Protein AF-A0A917PQS8-F1 (afdb_monomer)

Foldseek 3Di:
DLVVVLVVLLVVLLCVLPVLPDDDPPVNLVVLLVSLLQNLLSQLLVVVHNVRSLVVSLVSLVVSLVVSVPPPPDDHDDVSSVSSSVSSSNSNVVNNVDDPDPPPPDPPPPPDDDD

Radius of gyration: 20.16 Å; Cα contacts (8 Å, |Δi|>4): 130; chains: 1; bounding box: 49×25×69 Å

Nearest PDB structures (foldseek):
  9eqg-assembly1_A  TM=4.188E-01  e=3.111E+00  Homo sapiens
  9h9e-assembly1_D  TM=4.359E-01  e=8.349E+00  Homo sapiens
  8ii8-assembly1_A  TM=3.319E-01  e=9.263E+00  Pleurotus salmoneostramineus

Structure (mmCIF, N/CA/C/O backbone):
data_AF-A0A917PQS8-F1
#
_entry.id   AF-A0A917PQS8-F1
#
loop_
_atom_site.group_PDB
_atom_site.id
_atom_site.type_symbol
_atom_site.label_atom_id
_atom_site.label_alt_id
_atom_site.label_comp_id
_atom_site.label_asym_id
_atom_site.label_entity_id
_atom_site.label_seq_id
_atom_site.pdbx_PDB_ins_code
_atom_site.Cartn_x
_atom_site.Cartn_y
_atom_site.Cartn_z
_atom_site.occupancy
_atom_site.B_iso_or_equiv
_atom_site.auth_seq_id
_atom_site.auth_comp_id
_atom_site.auth_asym_id
_atom_site.auth_atom_id
_atom_site.pdbx_PDB_model_num
ATOM 1 N N . MET A 1 1 ? 5.030 5.845 19.472 1.00 63.22 1 MET A N 1
ATOM 2 C CA . MET A 1 1 ? 5.800 4.806 18.736 1.00 63.22 1 MET A CA 1
ATOM 3 C C . MET A 1 1 ? 5.120 4.287 17.464 1.00 63.22 1 MET A C 1
ATOM 5 O O . MET A 1 1 ? 5.805 4.166 16.463 1.00 63.22 1 MET A O 1
ATOM 9 N N . ARG A 1 2 ? 3.806 3.994 17.437 1.00 67.81 2 ARG A N 1
ATOM 10 C CA . ARG A 1 2 ? 3.151 3.375 16.255 1.00 67.81 2 ARG A CA 1
ATOM 11 C C . ARG A 1 2 ? 3.184 4.226 14.973 1.00 67.81 2 ARG A C 1
ATOM 13 O O . ARG A 1 2 ? 3.409 3.674 13.906 1.00 67.81 2 ARG A O 1
ATOM 20 N N . GLY A 1 3 ? 3.023 5.548 15.086 1.00 74.25 3 GLY A N 1
ATOM 21 C CA . GLY A 1 3 ? 3.126 6.463 13.938 1.00 74.25 3 GLY A CA 1
ATOM 22 C C . GLY A 1 3 ? 4.546 6.576 13.368 1.00 74.25 3 GLY A C 1
ATOM 23 O O . GLY A 1 3 ? 4.708 6.624 12.157 1.00 74.25 3 GLY A O 1
ATOM 24 N N . LEU A 1 4 ? 5.577 6.512 14.222 1.00 82.19 4 LEU A N 1
ATOM 25 C CA . LEU A 1 4 ? 6.980 6.551 13.791 1.00 82.19 4 LEU A CA 1
ATOM 26 C C . LEU A 1 4 ? 7.311 5.387 12.848 1.00 82.19 4 LEU A C 1
ATOM 28 O O . LEU A 1 4 ? 7.951 5.598 11.831 1.00 82.19 4 LEU A O 1
ATOM 32 N N . LEU A 1 5 ? 6.827 4.176 13.140 1.00 80.81 5 LEU A N 1
ATOM 33 C CA . LEU A 1 5 ? 7.039 3.018 12.264 1.00 80.81 5 LEU A CA 1
ATOM 34 C C . LEU A 1 5 ? 6.370 3.193 10.895 1.00 80.81 5 LEU A C 1
ATOM 36 O O . LEU A 1 5 ? 6.952 2.801 9.890 1.00 80.81 5 LEU A O 1
ATOM 40 N N . ALA A 1 6 ? 5.173 3.789 10.843 1.00 75.75 6 ALA A N 1
ATOM 41 C CA . ALA A 1 6 ? 4.499 4.079 9.576 1.00 75.75 6 ALA A CA 1
ATOM 42 C C . ALA A 1 6 ? 5.291 5.101 8.747 1.00 75.75 6 ALA A C 1
ATOM 44 O O . ALA A 1 6 ? 5.470 4.909 7.549 1.00 75.75 6 ALA A O 1
ATOM 45 N N . ILE A 1 7 ? 5.813 6.141 9.404 1.00 81.62 7 ILE A N 1
ATOM 46 C CA . ILE A 1 7 ? 6.669 7.156 8.778 1.00 81.62 7 ILE A CA 1
ATOM 47 C C . ILE A 1 7 ? 7.968 6.527 8.269 1.00 81.62 7 ILE A C 1
ATOM 49 O O . ILE A 1 7 ? 8.366 6.798 7.144 1.00 81.62 7 ILE A O 1
ATOM 53 N N . LEU A 1 8 ? 8.606 5.655 9.053 1.00 84.19 8 LEU A N 1
ATOM 54 C CA . LEU A 1 8 ? 9.821 4.952 8.635 1.00 84.19 8 LEU A CA 1
ATOM 55 C C . LEU A 1 8 ? 9.563 4.004 7.458 1.00 84.19 8 LEU A C 1
ATOM 57 O O . LEU A 1 8 ? 10.388 3.934 6.555 1.00 84.19 8 LEU A O 1
ATOM 61 N N . ALA A 1 9 ? 8.419 3.315 7.428 1.00 76.75 9 ALA A N 1
ATOM 62 C CA . ALA A 1 9 ? 8.033 2.480 6.290 1.00 76.75 9 ALA A CA 1
ATOM 63 C C . ALA A 1 9 ? 7.812 3.318 5.018 1.00 76.75 9 ALA A C 1
ATOM 65 O O . ALA A 1 9 ? 8.292 2.944 3.953 1.00 76.75 9 ALA A O 1
ATOM 66 N N . LEU A 1 10 ? 7.151 4.474 5.141 1.00 78.25 10 LEU A N 1
ATOM 67 C CA . LEU A 1 10 ? 6.991 5.454 4.060 1.00 78.25 10 LEU A CA 1
ATOM 68 C C . LEU A 1 10 ? 8.336 6.001 3.567 1.00 78.25 10 LEU A C 1
ATOM 70 O O . LEU A 1 10 ? 8.585 6.029 2.367 1.00 78.25 10 LEU A O 1
ATOM 74 N N . ALA A 1 11 ? 9.216 6.400 4.486 1.00 80.88 11 ALA A N 1
ATOM 75 C CA . ALA A 1 11 ? 10.544 6.902 4.149 1.00 80.88 11 ALA A CA 1
ATOM 76 C C . ALA A 1 11 ? 11.393 5.824 3.462 1.00 80.88 11 ALA A C 1
ATOM 78 O O . ALA A 1 11 ? 12.054 6.107 2.468 1.00 80.88 11 ALA A O 1
ATOM 79 N N . GLY A 1 12 ? 11.335 4.581 3.948 1.00 77.06 12 GLY A N 1
ATOM 80 C CA . GLY A 1 12 ? 12.002 3.439 3.327 1.00 77.06 12 GLY A CA 1
ATOM 81 C C . GLY A 1 12 ? 11.492 3.154 1.915 1.00 77.06 12 GLY A C 1
ATOM 82 O O . 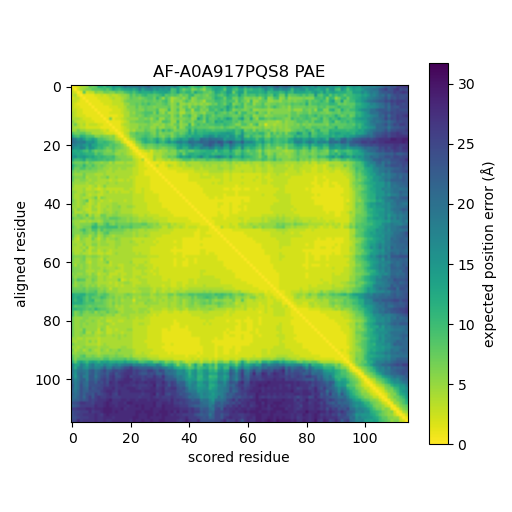GLY A 1 12 ? 12.301 2.930 1.022 1.00 77.06 12 GLY A O 1
ATOM 83 N N . ALA A 1 13 ? 10.176 3.236 1.694 1.00 74.88 13 ALA A N 1
ATOM 84 C CA . ALA A 1 13 ? 9.565 3.112 0.368 1.00 74.88 13 ALA A CA 1
ATOM 85 C C . ALA A 1 13 ? 10.109 4.159 -0.606 1.00 74.88 13 ALA A C 1
ATOM 87 O O . ALA A 1 13 ? 10.516 3.844 -1.720 1.00 74.88 13 ALA A O 1
ATOM 88 N N . TRP A 1 14 ? 10.158 5.406 -0.142 1.00 78.00 14 TRP A N 1
ATOM 89 C CA . TRP A 1 14 ? 10.615 6.539 -0.932 1.00 78.00 14 TRP A CA 1
ATOM 90 C C . TRP A 1 14 ? 12.105 6.445 -1.275 1.00 78.00 14 TRP A C 1
ATOM 92 O O . TRP A 1 14 ? 12.511 6.690 -2.410 1.00 78.00 14 TRP A O 1
ATOM 102 N N . LEU A 1 15 ? 12.930 6.055 -0.301 1.00 80.00 15 LEU A N 1
ATOM 103 C CA . LEU A 1 15 ? 14.366 5.828 -0.484 1.00 80.00 15 LEU A CA 1
ATOM 104 C C . LEU A 1 15 ? 14.639 4.669 -1.449 1.00 80.00 15 LEU A C 1
ATOM 106 O O . LEU A 1 15 ? 15.514 4.769 -2.306 1.00 80.00 15 LEU A O 1
ATOM 110 N N . TYR A 1 16 ? 13.866 3.590 -1.338 1.00 77.75 16 TYR A N 1
ATOM 111 C CA . TYR A 1 16 ? 13.936 2.461 -2.261 1.00 77.75 16 TYR A CA 1
ATOM 112 C C . TYR A 1 16 ? 13.637 2.896 -3.704 1.00 77.75 16 TYR A C 1
ATOM 114 O O . TYR A 1 16 ? 14.420 2.591 -4.599 1.00 77.75 16 TYR A O 1
ATOM 122 N N . ALA A 1 17 ? 12.581 3.688 -3.912 1.00 72.38 17 ALA A N 1
ATOM 123 C CA . ALA A 1 17 ? 12.206 4.199 -5.230 1.00 72.38 17 ALA A CA 1
ATOM 124 C C . ALA A 1 17 ? 13.211 5.214 -5.818 1.00 72.38 17 AL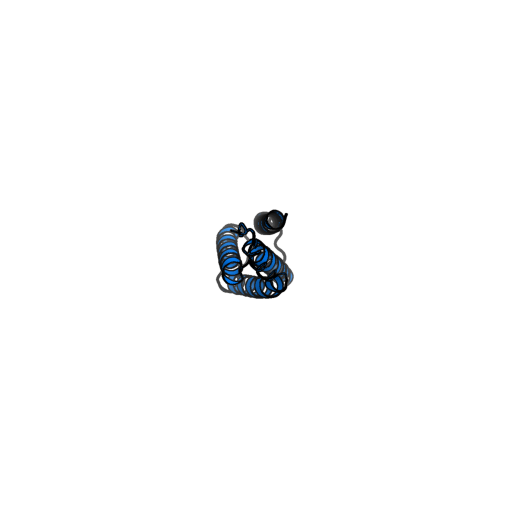A A C 1
ATOM 126 O O . ALA A 1 17 ? 13.360 5.298 -7.034 1.00 72.38 17 ALA A O 1
ATOM 127 N N . THR A 1 18 ? 13.931 5.971 -4.979 1.00 74.56 18 THR A N 1
ATOM 128 C CA . THR A 1 18 ? 14.920 6.977 -5.425 1.00 74.56 18 THR A CA 1
ATOM 129 C C . THR A 1 18 ? 16.307 6.402 -5.714 1.00 74.56 18 THR A C 1
ATOM 131 O O . THR A 1 18 ? 17.027 6.948 -6.548 1.00 74.56 18 THR A O 1
ATOM 134 N N . GLY A 1 19 ? 16.718 5.331 -5.027 1.00 66.38 19 GLY A N 1
ATOM 135 C CA . GLY A 1 19 ? 18.120 4.895 -4.956 1.00 66.38 19 GLY A CA 1
ATOM 136 C C . GLY A 1 19 ? 18.724 4.277 -6.224 1.00 66.38 19 GLY A C 1
ATOM 137 O O . GLY A 1 19 ? 19.873 3.844 -6.184 1.00 66.38 19 GLY A O 1
ATOM 138 N N . GLY A 1 20 ? 17.981 4.175 -7.331 1.00 58.72 20 GLY A N 1
ATOM 139 C CA . GLY A 1 20 ? 18.455 3.564 -8.583 1.00 58.72 20 GLY A CA 1
ATOM 140 C C . GLY A 1 20 ? 18.698 2.048 -8.509 1.00 58.72 20 GLY A C 1
ATOM 141 O O . GLY A 1 20 ? 19.094 1.436 -9.500 1.00 58.72 20 GLY A O 1
ATOM 142 N N . VAL A 1 21 ? 18.442 1.423 -7.355 1.00 64.88 21 VAL A N 1
ATOM 143 C CA . VAL A 1 21 ? 18.513 -0.028 -7.168 1.00 64.88 21 VAL A CA 1
ATOM 144 C C . VAL A 1 21 ? 17.233 -0.642 -7.729 1.00 64.88 21 VAL A C 1
ATOM 146 O O . VAL A 1 21 ? 16.243 -0.826 -7.029 1.00 64.88 21 VAL A O 1
ATOM 149 N N . ILE A 1 22 ? 17.255 -0.938 -9.025 1.00 72.69 22 ILE A N 1
ATOM 150 C CA . ILE A 1 22 ? 16.150 -1.598 -9.718 1.00 72.69 22 ILE A CA 1
ATOM 151 C C . ILE A 1 22 ? 16.284 -3.102 -9.483 1.00 72.69 22 ILE A C 1
ATOM 153 O O . ILE A 1 22 ? 17.174 -3.751 -10.038 1.00 72.69 22 ILE A O 1
ATOM 157 N N . LEU A 1 23 ? 15.407 -3.675 -8.656 1.00 77.50 23 LEU A N 1
ATOM 158 C CA . LEU A 1 23 ? 15.286 -5.130 -8.587 1.00 77.50 23 LEU A CA 1
ATOM 159 C C . LEU A 1 23 ? 14.509 -5.611 -9.818 1.00 77.50 23 LEU A C 1
ATOM 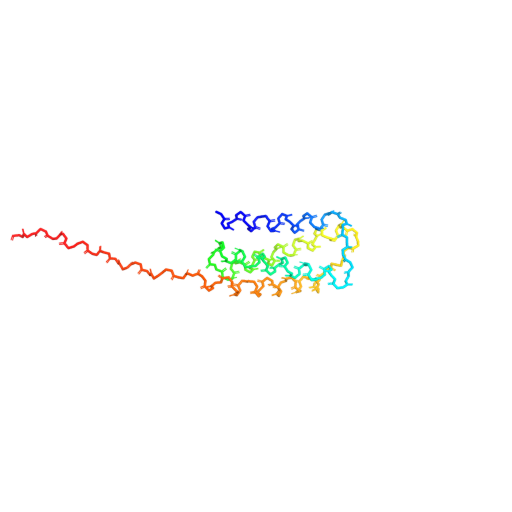161 O O . LEU A 1 23 ? 13.388 -5.148 -10.040 1.00 77.50 23 LEU A O 1
ATOM 165 N N . PRO A 1 24 ? 15.045 -6.565 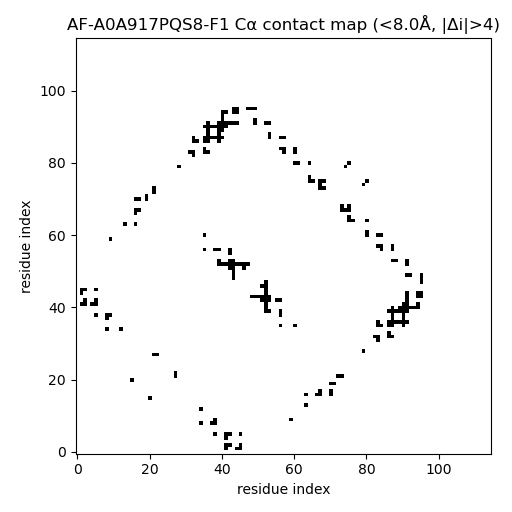-10.599 1.00 79.25 24 PRO A N 1
ATOM 166 C CA . PRO A 1 24 ? 14.298 -7.144 -11.702 1.00 79.25 24 PRO A CA 1
ATOM 167 C C . PRO A 1 24 ? 13.058 -7.882 -11.186 1.00 79.25 24 PRO A C 1
ATOM 169 O O . PRO A 1 24 ? 13.031 -8.408 -10.064 1.00 79.25 24 PRO A O 1
ATOM 172 N N . ALA A 1 25 ? 12.026 -7.959 -12.023 1.00 76.00 25 ALA A N 1
ATOM 173 C CA . ALA A 1 25 ? 10.900 -8.844 -11.766 1.00 76.00 25 ALA A CA 1
ATOM 174 C C . ALA A 1 25 ? 11.395 -10.306 -11.663 1.00 76.00 25 ALA A C 1
ATOM 176 O O . ALA A 1 25 ? 12.278 -10.706 -12.427 1.00 76.00 25 ALA A O 1
ATOM 177 N N . PRO A 1 26 ? 10.863 -11.117 -10.728 1.00 84.38 26 PRO A N 1
ATOM 178 C CA . PRO A 1 26 ? 9.720 -10.832 -9.849 1.00 84.38 26 PRO A CA 1
ATOM 179 C C . PRO A 1 26 ? 10.082 -10.169 -8.504 1.00 84.38 26 PRO A C 1
ATOM 181 O O . PRO A 1 26 ? 9.191 -9.854 -7.715 1.00 84.38 26 PRO A O 1
ATOM 184 N N . LEU A 1 27 ? 11.370 -9.975 -8.201 1.00 85.88 27 LEU A N 1
ATOM 185 C CA . LEU A 1 27 ? 11.823 -9.547 -6.873 1.00 85.88 27 LEU A CA 1
ATOM 186 C C . LEU A 1 27 ? 11.411 -8.107 -6.538 1.00 85.88 27 LEU A C 1
ATOM 188 O O . LEU A 1 27 ? 11.013 -7.850 -5.403 1.00 85.88 27 LEU A O 1
ATOM 192 N N . GLY A 1 28 ? 11.443 -7.193 -7.514 1.00 83.38 28 GLY A N 1
ATOM 193 C CA . GLY A 1 28 ? 10.984 -5.812 -7.318 1.00 83.38 28 GLY A CA 1
ATOM 194 C C . GLY A 1 28 ? 9.505 -5.742 -6.928 1.00 83.38 28 GLY A C 1
ATOM 195 O O . GLY A 1 28 ? 9.143 -5.089 -5.951 1.00 83.38 28 GLY A O 1
ATOM 196 N N . THR A 1 29 ? 8.664 -6.524 -7.607 1.00 85.12 29 THR A N 1
ATOM 197 C CA . THR A 1 29 ? 7.230 -6.629 -7.308 1.00 85.12 29 THR A CA 1
ATOM 198 C C . THR A 1 29 ? 6.976 -7.196 -5.911 1.00 85.12 29 THR A C 1
ATOM 200 O O . THR A 1 29 ? 6.105 -6.712 -5.192 1.00 85.12 29 THR A O 1
ATOM 203 N N . LEU A 1 30 ? 7.738 -8.214 -5.495 1.00 88.81 30 LEU A N 1
ATOM 204 C CA . LEU A 1 30 ? 7.619 -8.783 -4.149 1.00 88.81 30 LEU A CA 1
ATOM 205 C C . LEU A 1 30 ? 8.030 -7.785 -3.062 1.00 88.81 30 LEU A C 1
ATOM 207 O O . LEU A 1 30 ? 7.370 -7.725 -2.022 1.00 88.81 30 LEU A O 1
ATOM 211 N N . ALA A 1 31 ? 9.080 -6.995 -3.302 1.00 88.19 31 ALA A N 1
ATOM 212 C CA . ALA A 1 31 ? 9.503 -5.939 -2.388 1.00 88.19 31 ALA A CA 1
ATOM 213 C C . ALA A 1 31 ? 8.398 -4.885 -2.215 1.00 88.19 31 ALA A C 1
ATOM 215 O O . ALA A 1 31 ? 8.037 -4.554 -1.084 1.00 88.19 31 ALA A O 1
ATOM 216 N N . ASP A 1 32 ? 7.791 -4.445 -3.319 1.00 89.44 32 ASP A N 1
ATOM 217 C CA . ASP A 1 32 ? 6.676 -3.498 -3.304 1.00 89.44 32 ASP A CA 1
ATOM 218 C C . ASP A 1 32 ? 5.461 -4.053 -2.552 1.00 89.44 32 ASP A C 1
ATOM 220 O O . ASP A 1 32 ? 4.905 -3.396 -1.670 1.00 89.44 32 ASP A O 1
ATOM 224 N N . VAL A 1 33 ? 5.068 -5.295 -2.839 1.00 91.88 33 VAL A N 1
ATOM 225 C CA . VAL A 1 33 ? 3.958 -5.962 -2.146 1.00 91.88 33 VAL A CA 1
ATOM 226 C C . VAL A 1 33 ? 4.227 -6.053 -0.643 1.00 91.88 33 VAL A C 1
ATOM 228 O O . VAL A 1 33 ? 3.362 -5.694 0.156 1.00 91.88 33 VAL A O 1
ATOM 231 N N . ALA A 1 34 ? 5.417 -6.494 -0.231 1.00 92.06 34 ALA A N 1
ATOM 232 C CA . ALA A 1 34 ? 5.765 -6.608 1.183 1.00 92.06 34 ALA A CA 1
ATOM 233 C C . ALA A 1 34 ? 5.723 -5.245 1.890 1.00 92.06 34 ALA A C 1
ATOM 235 O O . ALA A 1 34 ? 5.184 -5.121 2.996 1.00 92.06 34 ALA A O 1
ATOM 236 N N . LEU A 1 35 ? 6.243 -4.213 1.227 1.00 91.81 35 LEU A N 1
ATOM 237 C CA . LEU A 1 35 ? 6.304 -2.865 1.760 1.00 91.81 35 LEU A CA 1
ATOM 238 C C . LEU A 1 35 ? 4.908 -2.246 1.919 1.00 91.81 35 LEU A C 1
ATOM 240 O O . LEU A 1 35 ? 4.588 -1.728 2.992 1.00 91.81 35 LEU A O 1
ATOM 244 N N . TYR A 1 36 ? 4.034 -2.364 0.917 1.00 94.38 36 TYR A N 1
ATOM 245 C CA . TYR A 1 36 ? 2.672 -1.832 1.011 1.00 94.38 36 TYR A CA 1
ATOM 246 C C . TYR A 1 36 ? 1.762 -2.655 1.925 1.00 94.38 36 TYR A C 1
ATOM 248 O O . TYR A 1 36 ? 0.892 -2.085 2.588 1.00 94.38 36 TYR A O 1
ATOM 256 N N . LEU A 1 37 ? 1.999 -3.963 2.059 1.00 95.19 37 LEU A N 1
ATOM 257 C CA . LEU A 1 37 ? 1.354 -4.788 3.082 1.00 95.19 37 LEU A CA 1
ATOM 258 C C . LEU A 1 37 ? 1.700 -4.287 4.487 1.00 95.19 37 LEU A C 1
ATOM 260 O O . LEU A 1 37 ? 0.803 -4.072 5.311 1.00 95.19 37 LEU A O 1
ATOM 264 N N . LEU A 1 38 ? 2.987 -4.053 4.760 1.00 93.75 38 LEU A N 1
ATOM 265 C CA . LEU A 1 38 ? 3.439 -3.510 6.038 1.00 93.75 38 LEU A CA 1
ATOM 266 C C . LEU A 1 38 ? 2.863 -2.108 6.281 1.00 93.75 38 LEU A C 1
ATOM 268 O O . LEU A 1 38 ? 2.337 -1.837 7.363 1.00 93.75 38 LEU A O 1
ATOM 272 N N . LEU A 1 39 ? 2.907 -1.236 5.272 1.00 93.94 39 LEU A N 1
ATOM 273 C CA . LEU A 1 39 ? 2.400 0.130 5.362 1.00 93.94 39 LEU A CA 1
ATOM 274 C C . LEU A 1 39 ? 0.897 0.159 5.670 1.00 93.94 39 LEU A C 1
ATOM 276 O O . LEU A 1 39 ? 0.474 0.849 6.598 1.00 93.94 39 LEU A O 1
ATOM 280 N N . GLY A 1 40 ? 0.094 -0.642 4.963 1.00 94.31 40 GLY A N 1
ATOM 281 C CA . GLY A 1 40 ? -1.342 -0.763 5.215 1.00 94.31 40 GLY A CA 1
ATOM 282 C C . GLY A 1 40 ? -1.648 -1.239 6.639 1.00 94.31 40 GLY A C 1
ATOM 283 O O . GLY A 1 40 ? -2.540 -0.702 7.303 1.00 94.31 40 GLY A O 1
ATOM 284 N N . ALA A 1 41 ? -0.871 -2.197 7.156 1.00 92.69 41 ALA A N 1
ATOM 285 C CA . ALA A 1 41 ? -1.010 -2.650 8.536 1.00 92.69 41 ALA A CA 1
ATOM 286 C C . ALA A 1 41 ? -0.662 -1.541 9.546 1.00 92.69 41 ALA A C 1
ATOM 288 O O . ALA A 1 41 ? -1.397 -1.313 10.510 1.00 92.69 41 ALA A O 1
ATOM 289 N N . LEU A 1 42 ? 0.437 -0.820 9.331 1.00 92.88 42 LEU A N 1
ATOM 290 C CA . LEU A 1 42 ? 0.872 0.256 10.220 1.00 92.88 42 LEU A CA 1
ATOM 291 C C . LEU A 1 42 ? -0.112 1.433 10.224 1.00 92.88 42 LEU A C 1
ATOM 293 O O . LEU A 1 42 ? -0.477 1.909 11.300 1.00 92.88 42 LEU A O 1
ATOM 297 N N . LEU A 1 43 ? -0.610 1.848 9.057 1.00 92.25 43 LEU A N 1
ATOM 298 C CA . LEU A 1 43 ? -1.568 2.949 8.927 1.00 92.25 43 LEU A CA 1
ATOM 299 C C . LEU A 1 43 ? -2.939 2.608 9.516 1.00 92.25 43 LEU A C 1
ATOM 301 O O . LEU A 1 43 ? -3.537 3.440 10.198 1.00 92.25 43 LEU A O 1
ATOM 305 N N . ALA A 1 44 ? -3.429 1.380 9.333 1.00 91.75 44 ALA A N 1
ATOM 306 C CA . ALA A 1 44 ? -4.671 0.946 9.974 1.00 91.75 44 ALA A CA 1
ATOM 307 C C . ALA A 1 44 ? -4.546 0.911 11.507 1.00 91.75 44 ALA A C 1
ATOM 309 O O . ALA A 1 44 ? -5.475 1.302 12.212 1.00 91.75 44 ALA A O 1
ATOM 310 N N . ARG A 1 45 ? -3.387 0.495 12.041 1.00 88.31 45 ARG A N 1
ATOM 311 C CA . ARG A 1 45 ? -3.115 0.543 13.490 1.00 88.31 45 ARG A CA 1
ATOM 312 C C . ARG A 1 45 ? -2.964 1.964 14.013 1.00 88.31 45 ARG A C 1
ATOM 314 O O . ARG A 1 45 ? -3.337 2.220 15.153 1.00 88.31 45 ARG A O 1
ATOM 321 N N . TRP A 1 46 ? -2.365 2.854 13.226 1.00 88.00 46 TRP A N 1
ATOM 322 C CA . TRP A 1 46 ? -2.138 4.241 13.618 1.00 88.00 46 TRP A CA 1
ATOM 323 C C . TRP A 1 46 ? -3.436 5.049 13.621 1.00 88.00 46 TRP A C 1
ATOM 325 O O . TRP A 1 46 ? -3.701 5.759 14.583 1.00 88.00 46 TRP A O 1
ATOM 335 N N . THR A 1 47 ? -4.268 4.883 12.592 1.00 88.62 47 THR A N 1
ATOM 336 C CA . THR A 1 47 ? -5.551 5.594 12.467 1.00 88.62 47 THR A CA 1
ATOM 337 C C . THR A 1 47 ? -6.697 4.938 13.239 1.00 88.62 47 THR A C 1
ATOM 339 O O . THR A 1 47 ? -7.766 5.524 13.355 1.00 88.62 47 THR A O 1
ATOM 342 N N . GLY A 1 48 ? -6.518 3.709 13.734 1.00 86.88 48 GLY A N 1
ATOM 343 C CA . GLY A 1 48 ? -7.580 2.943 14.395 1.00 86.88 48 GLY A CA 1
ATOM 344 C C . GLY A 1 48 ? -8.682 2.442 13.450 1.00 86.88 48 GLY A C 1
ATOM 345 O O . GLY A 1 48 ? -9.661 1.857 13.911 1.00 86.88 48 GLY A O 1
ATOM 346 N N . GLY A 1 49 ? -8.536 2.634 12.134 1.00 88.62 49 GLY A N 1
ATOM 347 C CA . GLY A 1 49 ? -9.558 2.327 11.137 1.00 88.62 49 GLY A CA 1
ATOM 348 C C . GLY A 1 49 ? -8.990 1.644 9.895 1.00 88.62 49 GLY A C 1
ATOM 349 O O . GLY A 1 49 ? -7.964 2.044 9.349 1.00 88.62 49 GLY A O 1
ATOM 350 N N . ARG A 1 50 ? -9.691 0.611 9.404 1.00 93.94 50 ARG A N 1
ATOM 351 C CA . ARG A 1 50 ? -9.315 -0.079 8.153 1.00 93.94 50 ARG A CA 1
ATOM 352 C C . ARG A 1 50 ? -9.456 0.837 6.940 1.00 93.94 50 ARG A C 1
ATOM 354 O O . ARG A 1 50 ? -8.567 0.864 6.101 1.00 93.94 50 ARG A O 1
ATOM 361 N N . ALA A 1 51 ? -10.567 1.572 6.864 1.00 94.06 51 ALA A N 1
ATOM 362 C CA . ALA A 1 51 ? -10.879 2.435 5.727 1.00 94.06 51 ALA A CA 1
ATOM 363 C C . ALA A 1 51 ? -9.906 3.618 5.626 1.00 94.06 51 ALA A C 1
ATOM 365 O O . ALA A 1 51 ? -9.332 3.841 4.567 1.00 94.06 51 ALA A O 1
ATOM 366 N N . SER A 1 52 ? -9.653 4.314 6.739 1.00 93.56 52 SER A N 1
ATOM 367 C CA . SER A 1 52 ? -8.665 5.398 6.814 1.00 93.56 52 SER A CA 1
ATOM 368 C C . SER A 1 52 ? -7.252 4.905 6.508 1.00 93.56 52 SER A C 1
ATOM 370 O O . SER A 1 52 ? -6.552 5.514 5.704 1.00 93.56 52 SER A O 1
ATOM 372 N N . GLY A 1 53 ? -6.845 3.770 7.089 1.00 93.56 53 GLY A N 1
ATOM 373 C CA . GLY A 1 53 ? -5.541 3.170 6.813 1.00 93.56 53 GLY A CA 1
ATOM 374 C C . GLY A 1 53 ? -5.357 2.797 5.340 1.00 93.56 53 GLY A C 1
ATOM 375 O O . GLY A 1 53 ? -4.306 3.073 4.768 1.00 93.56 53 GLY A O 1
ATOM 376 N N . LEU A 1 54 ? -6.391 2.226 4.713 1.00 96.44 54 LEU A N 1
ATOM 377 C CA . LEU A 1 54 ? -6.369 1.877 3.295 1.00 96.44 54 LEU A CA 1
ATOM 378 C C . LEU A 1 54 ? -6.332 3.112 2.397 1.00 96.44 54 LEU A C 1
ATOM 380 O O . LEU A 1 54 ? -5.545 3.139 1.461 1.00 96.44 54 LEU A O 1
ATOM 384 N N . ALA A 1 55 ? -7.150 4.128 2.681 1.00 97.38 55 ALA A N 1
ATOM 385 C CA . ALA A 1 55 ? -7.183 5.357 1.893 1.00 97.38 55 ALA A CA 1
ATOM 386 C C . ALA A 1 55 ? -5.809 6.044 1.873 1.00 97.38 55 ALA A C 1
ATOM 388 O O . ALA A 1 55 ? -5.327 6.432 0.812 1.00 97.38 55 ALA A O 1
ATOM 389 N N . LEU A 1 56 ? -5.145 6.123 3.030 1.00 95.31 56 LEU A N 1
ATOM 390 C CA . LEU A 1 56 ? -3.795 6.676 3.134 1.00 95.31 56 LEU A CA 1
ATOM 391 C C . LEU A 1 56 ? -2.761 5.827 2.384 1.00 95.31 56 LEU A C 1
ATOM 393 O O . LEU A 1 56 ? -1.924 6.377 1.675 1.00 95.31 56 LEU A O 1
ATOM 397 N N . ALA A 1 57 ? -2.825 4.497 2.502 1.00 95.56 57 ALA A N 1
ATOM 398 C CA . ALA A 1 57 ? -1.908 3.606 1.792 1.00 95.56 57 ALA A CA 1
ATOM 399 C C . ALA A 1 57 ? -2.107 3.658 0.265 1.00 95.56 57 ALA A C 1
ATOM 401 O O . ALA A 1 57 ? -1.132 3.640 -0.482 1.00 95.56 57 ALA A O 1
ATOM 402 N N . ALA A 1 58 ? -3.356 3.765 -0.195 1.00 96.75 58 ALA A N 1
ATOM 403 C CA . ALA A 1 58 ? -3.705 3.904 -1.605 1.00 96.75 58 ALA A CA 1
ATOM 404 C C . ALA A 1 58 ? -3.149 5.206 -2.197 1.00 96.75 58 ALA A C 1
ATOM 406 O O . ALA A 1 58 ? -2.558 5.183 -3.277 1.00 96.75 58 ALA A O 1
ATOM 407 N N . TRP A 1 59 ? -3.290 6.319 -1.465 1.00 96.62 59 TRP A N 1
ATOM 408 C CA . TRP A 1 59 ? -2.708 7.610 -1.836 1.00 96.62 59 TRP A CA 1
ATOM 409 C C . TRP A 1 59 ? -1.184 7.573 -1.850 1.00 96.62 59 TRP A C 1
ATOM 411 O O . TRP A 1 59 ? -0.587 7.986 -2.839 1.00 96.62 59 TRP A O 1
ATOM 421 N N . ALA A 1 60 ? -0.554 7.030 -0.804 1.00 93.19 60 ALA A N 1
ATOM 422 C CA . ALA A 1 60 ? 0.898 6.862 -0.760 1.00 93.19 60 ALA A CA 1
ATOM 423 C C . ALA A 1 60 ? 1.398 6.062 -1.972 1.00 93.19 60 ALA A C 1
ATOM 425 O O . ALA A 1 60 ? 2.349 6.472 -2.630 1.00 93.19 60 ALA A O 1
ATOM 426 N N . SER A 1 61 ? 0.694 4.980 -2.320 1.00 94.69 61 SER A N 1
ATOM 427 C CA . SER A 1 61 ? 1.038 4.164 -3.479 1.00 94.69 61 SER A CA 1
ATOM 428 C C . SER A 1 61 ? 0.867 4.880 -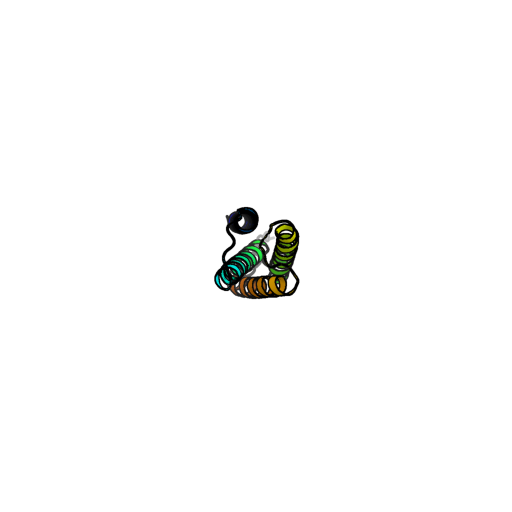4.809 1.00 94.69 61 SER A C 1
ATOM 430 O O . SER A 1 61 ? 1.710 4.736 -5.688 1.00 94.69 61 SER A O 1
ATOM 432 N N . ALA A 1 62 ? -0.197 5.665 -4.970 1.00 95.44 62 ALA A N 1
ATOM 433 C CA . ALA A 1 62 ? -0.392 6.451 -6.180 1.00 95.44 62 ALA A CA 1
ATOM 434 C C . ALA A 1 62 ? 0.725 7.495 -6.352 1.00 95.44 62 ALA A C 1
ATOM 436 O O . ALA A 1 62 ? 1.264 7.647 -7.447 1.00 95.44 62 ALA A O 1
ATOM 437 N N . VAL A 1 63 ? 1.113 8.177 -5.269 1.00 94.44 63 VAL A N 1
ATOM 438 C CA . VAL A 1 63 ? 2.202 9.168 -5.293 1.00 94.44 63 VAL A CA 1
ATOM 439 C C . VAL A 1 63 ? 3.547 8.509 -5.611 1.00 94.44 63 VAL A C 1
ATOM 441 O O . VAL A 1 63 ? 4.316 9.064 -6.388 1.00 94.44 63 VAL A O 1
ATOM 444 N N . ASP A 1 64 ? 3.817 7.320 -5.077 1.00 91.06 64 ASP A N 1
ATOM 445 C CA . ASP A 1 64 ? 5.027 6.546 -5.383 1.00 91.06 64 ASP A CA 1
ATOM 446 C C . ASP A 1 64 ? 5.106 6.170 -6.874 1.00 91.06 64 ASP A C 1
ATOM 448 O O . ASP A 1 64 ? 6.152 6.314 -7.495 1.00 91.06 64 ASP A O 1
ATOM 452 N N . GLN A 1 65 ? 3.984 5.809 -7.505 1.00 92.38 65 GLN A N 1
ATOM 453 C CA . GLN A 1 65 ? 3.941 5.565 -8.955 1.00 92.38 65 GLN A CA 1
ATOM 454 C C . GLN A 1 65 ? 4.227 6.830 -9.773 1.00 92.38 65 GLN A C 1
ATOM 456 O O . GLN A 1 65 ? 4.966 6.778 -10.755 1.00 92.38 65 GLN A O 1
ATOM 461 N N . VAL A 1 66 ? 3.688 7.979 -9.350 1.00 93.12 66 VAL A N 1
ATOM 462 C CA . VAL A 1 66 ? 4.008 9.276 -9.967 1.00 93.12 66 VAL A CA 1
ATOM 463 C C . VAL A 1 66 ? 5.491 9.595 -9.796 1.00 93.12 66 VAL A C 1
ATOM 465 O O . VAL A 1 66 ? 6.130 10.013 -10.752 1.00 93.12 66 VAL A O 1
ATOM 468 N N . HIS A 1 67 ? 6.056 9.367 -8.611 1.00 89.75 67 HIS A N 1
ATOM 469 C CA . HIS A 1 67 ? 7.473 9.586 -8.346 1.00 89.75 67 HIS A CA 1
ATOM 470 C C . HIS A 1 67 ? 8.362 8.698 -9.228 1.00 89.75 67 HIS A C 1
ATOM 472 O O . HIS A 1 67 ? 9.250 9.204 -9.915 1.00 89.75 67 HIS A O 1
ATOM 478 N N . ARG A 1 68 ? 8.077 7.393 -9.279 1.00 88.12 68 ARG A N 1
ATOM 479 C CA . ARG A 1 68 ? 8.801 6.421 -10.109 1.00 88.12 68 ARG A CA 1
ATOM 480 C C . ARG A 1 68 ? 8.676 6.697 -11.603 1.00 88.12 68 ARG A C 1
ATOM 482 O O . ARG A 1 68 ? 9.580 6.332 -12.341 1.00 88.12 68 ARG A O 1
ATOM 489 N N . ALA A 1 69 ? 7.626 7.381 -12.062 1.00 90.56 69 ALA A N 1
ATOM 490 C CA . ALA A 1 69 ? 7.525 7.795 -13.463 1.00 90.56 69 ALA A CA 1
ATOM 491 C C . ALA A 1 69 ? 8.656 8.759 -13.876 1.00 90.56 69 ALA A C 1
ATOM 493 O O . ALA A 1 69 ? 8.958 8.878 -15.062 1.00 90.56 69 ALA A O 1
ATOM 494 N N . PHE A 1 70 ? 9.310 9.409 -12.905 1.00 89.50 70 PHE A N 1
ATOM 495 C CA . PHE A 1 70 ? 10.501 10.235 -13.111 1.00 89.50 70 PHE A CA 1
ATOM 496 C C . PHE A 1 70 ? 11.820 9.492 -12.838 1.00 89.50 70 PHE A C 1
ATOM 498 O O . PHE A 1 70 ? 12.888 10.072 -13.035 1.00 89.50 70 PHE A O 1
ATOM 505 N N . VAL A 1 71 ? 11.776 8.228 -12.400 1.00 84.62 71 VAL A N 1
ATOM 506 C CA . VAL A 1 71 ? 12.960 7.406 -12.112 1.00 84.62 71 VAL A CA 1
ATOM 507 C C . VAL A 1 71 ? 13.102 6.321 -13.188 1.00 84.62 71 VAL A C 1
ATOM 509 O O . VAL A 1 71 ? 12.284 5.400 -13.244 1.00 84.62 71 VAL A O 1
ATOM 512 N N . PRO A 1 72 ? 14.143 6.376 -14.041 1.00 83.12 72 PRO A N 1
ATOM 513 C CA . PRO A 1 72 ? 14.335 5.401 -15.110 1.00 83.12 72 PRO A CA 1
ATOM 514 C C . PRO A 1 72 ? 14.357 3.953 -14.606 1.00 83.12 72 PRO A C 1
ATOM 516 O O . PRO A 1 72 ? 14.885 3.666 -13.534 1.00 83.12 72 PRO A O 1
ATOM 519 N N . GLY A 1 73 ? 13.813 3.037 -15.410 1.00 81.62 73 GLY A N 1
ATOM 520 C CA . GLY A 1 73 ? 13.877 1.593 -15.163 1.00 81.62 73 GLY A CA 1
ATOM 521 C C . GLY A 1 73 ? 12.841 1.033 -14.184 1.00 81.62 73 GLY A C 1
ATOM 522 O O . GLY A 1 73 ? 12.861 -0.167 -13.926 1.00 81.62 73 GLY A O 1
ATOM 523 N N . HIS A 1 74 ? 11.916 1.857 -13.683 1.00 82.62 74 HIS A N 1
ATOM 524 C CA . HIS A 1 74 ? 10.772 1.378 -12.910 1.00 82.62 74 HIS A CA 1
ATOM 525 C C . HIS A 1 74 ? 9.576 1.053 -13.804 1.00 82.62 74 HIS A C 1
ATOM 527 O O . HIS A 1 74 ? 9.209 1.821 -14.694 1.00 82.62 74 HIS A O 1
ATOM 533 N N . GLU A 1 75 ? 8.928 -0.074 -13.520 1.00 84.94 75 GLU A N 1
ATOM 534 C CA . GLU A 1 75 ? 7.611 -0.374 -14.068 1.00 84.94 75 GLU A CA 1
ATOM 535 C C . GLU A 1 75 ? 6.564 0.463 -13.325 1.00 84.94 75 GLU A C 1
ATOM 537 O O . GLU A 1 75 ? 6.412 0.347 -12.105 1.00 84.94 75 GLU A O 1
ATOM 542 N N . VAL A 1 76 ? 5.859 1.327 -14.058 1.00 89.88 76 VAL A N 1
ATOM 543 C CA . VAL A 1 76 ? 4.867 2.246 -13.494 1.00 89.88 76 VAL A CA 1
ATOM 544 C C . VAL A 1 76 ? 3.540 2.166 -14.221 1.00 89.88 76 VAL A C 1
ATOM 546 O O . VAL A 1 76 ? 3.472 1.913 -15.422 1.00 89.88 76 VAL A O 1
ATOM 549 N N . GLY A 1 77 ? 2.465 2.416 -13.482 1.00 91.69 77 GLY A N 1
ATOM 550 C CA . GLY A 1 77 ? 1.123 2.495 -14.041 1.00 91.69 77 GLY A CA 1
ATOM 551 C C . GLY A 1 77 ? 0.076 1.838 -13.158 1.00 91.69 77 GLY A C 1
ATOM 552 O O . GLY A 1 77 ? 0.295 1.552 -11.980 1.00 91.69 77 GLY A O 1
ATOM 553 N N . ILE A 1 78 ? -1.094 1.594 -13.749 1.00 94.62 78 ILE A N 1
ATOM 554 C CA . ILE A 1 78 ? -2.258 1.124 -12.998 1.00 94.62 78 ILE A CA 1
ATOM 555 C C . ILE A 1 78 ? -2.095 -0.308 -12.487 1.00 94.62 78 ILE A C 1
ATOM 557 O O . ILE A 1 78 ? -2.546 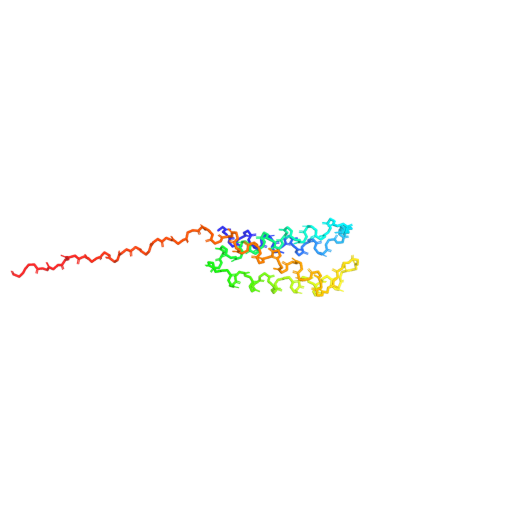-0.615 -11.391 1.00 94.62 78 ILE A O 1
ATOM 561 N N . VAL A 1 79 ? -1.420 -1.179 -13.242 1.00 93.50 79 VAL A N 1
ATOM 562 C CA . VAL A 1 79 ? -1.230 -2.581 -12.848 1.00 93.50 79 VAL A CA 1
ATOM 563 C C . VAL A 1 79 ? -0.304 -2.691 -11.627 1.00 93.50 79 VAL A C 1
ATOM 565 O O . VAL A 1 79 ? -0.755 -3.248 -10.624 1.00 93.50 79 VAL A O 1
ATOM 568 N N . PRO A 1 80 ? 0.911 -2.100 -11.622 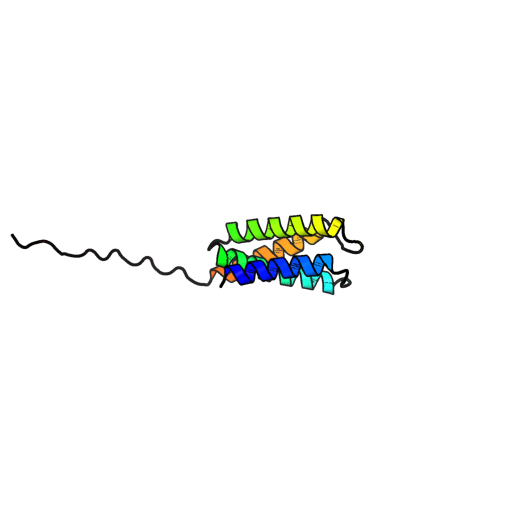1.00 91.62 80 PRO A N 1
ATOM 569 C CA . PRO A 1 80 ? 1.741 -2.031 -10.417 1.00 91.62 80 PRO A CA 1
ATOM 570 C C . PRO A 1 80 ? 1.015 -1.421 -9.209 1.00 91.62 80 PRO A C 1
ATOM 572 O O . PRO A 1 80 ? 1.101 -1.952 -8.103 1.00 91.62 80 PRO A O 1
ATOM 575 N N . TRP A 1 81 ? 0.231 -0.358 -9.426 1.00 95.19 81 TRP A N 1
ATOM 576 C CA . TRP A 1 81 ? -0.567 0.277 -8.374 1.00 95.19 81 TRP A CA 1
ATOM 577 C C . TRP A 1 81 ? -1.655 -0.637 -7.788 1.00 95.19 81 TRP A C 1
ATOM 579 O O . TRP A 1 81 ? -1.909 -0.620 -6.584 1.00 95.19 81 TRP A O 1
ATOM 589 N N . LEU A 1 8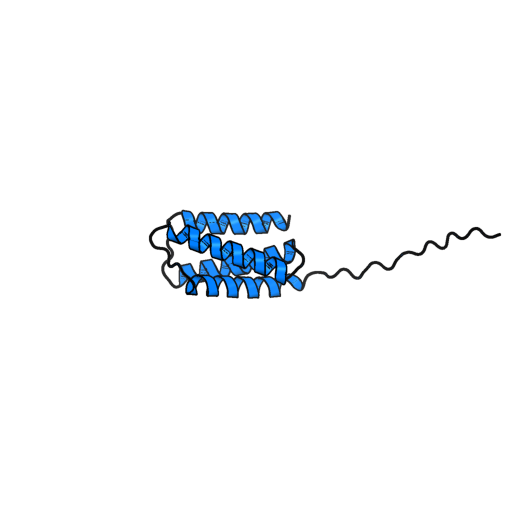2 ? -2.311 -1.462 -8.608 1.00 96.44 82 LEU A N 1
ATOM 590 C CA . LEU A 1 82 ? -3.318 -2.407 -8.121 1.00 96.44 82 LEU A CA 1
ATOM 591 C C . LEU A 1 82 ? -2.696 -3.480 -7.217 1.00 96.44 82 LEU A C 1
ATOM 593 O O . LEU A 1 82 ? -3.314 -3.864 -6.222 1.00 96.44 82 LEU A O 1
ATOM 597 N N . PHE A 1 83 ? -1.474 -3.935 -7.513 1.00 94.75 83 PHE A N 1
ATOM 598 C CA . PHE A 1 83 ? -0.766 -4.903 -6.670 1.00 94.75 83 PHE A CA 1
ATOM 599 C C . PHE A 1 83 ? -0.426 -4.330 -5.294 1.00 94.75 83 PHE A C 1
ATOM 601 O O . PHE A 1 83 ? -0.689 -4.969 -4.272 1.00 94.75 83 PHE A O 1
ATOM 608 N N . THR A 1 84 ? 0.105 -3.112 -5.246 1.00 95.38 84 THR A N 1
ATOM 609 C CA . THR A 1 84 ? 0.413 -2.425 -3.987 1.00 95.38 84 THR A CA 1
ATOM 610 C C . THR A 1 84 ? -0.856 -2.057 -3.214 1.00 95.38 84 THR A C 1
ATOM 612 O O . THR A 1 84 ? -0.895 -2.206 -1.991 1.00 95.38 84 THR A O 1
ATOM 615 N N . LEU A 1 85 ? -1.936 -1.671 -3.900 1.00 97.19 85 LEU A N 1
ATOM 616 C CA . LEU A 1 85 ? -3.244 -1.432 -3.286 1.00 97.19 85 LEU A CA 1
ATOM 617 C C . LEU A 1 85 ? -3.825 -2.706 -2.659 1.00 97.19 85 LEU A C 1
ATOM 619 O O . LEU A 1 85 ? -4.300 -2.674 -1.520 1.00 97.19 85 LEU A O 1
ATOM 623 N N . LEU A 1 86 ? -3.768 -3.833 -3.374 1.00 97.56 86 LEU A N 1
ATOM 624 C CA . LEU A 1 86 ? -4.216 -5.128 -2.863 1.00 97.56 86 LEU A CA 1
ATOM 625 C C . LEU A 1 86 ? -3.394 -5.543 -1.638 1.00 97.56 86 LEU A C 1
ATOM 627 O O . LEU A 1 86 ? -3.960 -5.954 -0.623 1.00 97.56 86 LEU A O 1
ATOM 631 N N . ALA A 1 87 ? -2.072 -5.374 -1.696 1.00 96.69 87 ALA A N 1
ATOM 632 C CA . ALA A 1 87 ? -1.180 -5.647 -0.578 1.00 96.69 87 ALA A CA 1
ATOM 633 C C . ALA A 1 87 ? -1.531 -4.796 0.655 1.00 96.69 87 ALA A C 1
ATOM 635 O O . ALA A 1 87 ? -1.701 -5.329 1.756 1.00 96.69 87 ALA A O 1
ATOM 636 N N . ALA A 1 88 ? -1.739 -3.490 0.469 1.00 96.62 88 ALA A N 1
ATOM 637 C CA . ALA A 1 88 ? -2.162 -2.581 1.530 1.00 96.62 88 ALA A CA 1
ATOM 638 C C . ALA A 1 88 ? -3.528 -2.958 2.115 1.00 96.62 88 ALA A C 1
ATOM 640 O O . ALA A 1 88 ? -3.708 -2.945 3.337 1.00 96.62 88 ALA A O 1
ATOM 641 N N . TRP A 1 89 ? -4.484 -3.354 1.273 1.00 97.25 89 TRP A N 1
ATOM 642 C CA . TRP A 1 89 ? -5.780 -3.857 1.721 1.00 97.25 89 TRP A CA 1
ATOM 643 C C . TRP A 1 89 ? -5.623 -5.081 2.626 1.00 97.25 89 TRP A C 1
ATOM 645 O O . TRP A 1 89 ? -6.175 -5.086 3.732 1.00 97.25 89 TRP A O 1
ATOM 655 N N . VAL A 1 90 ? -4.807 -6.065 2.232 1.00 96.94 90 VAL A N 1
ATOM 656 C CA . VAL A 1 90 ? -4.484 -7.225 3.079 1.00 96.94 90 VAL A CA 1
ATOM 657 C C . VAL A 1 90 ? -3.857 -6.768 4.402 1.00 96.94 90 VAL A C 1
ATOM 659 O O . VAL A 1 90 ? -4.324 -7.163 5.474 1.00 96.94 90 VAL A O 1
ATOM 662 N N . GLY A 1 91 ? -2.878 -5.863 4.356 1.00 95.12 91 GLY A N 1
ATOM 663 C CA . GLY A 1 91 ? -2.232 -5.292 5.541 1.00 95.12 91 GLY A CA 1
ATOM 664 C C . GLY A 1 91 ? -3.221 -4.681 6.540 1.00 95.12 91 GLY A C 1
ATOM 665 O O . GLY A 1 91 ? -3.199 -4.994 7.735 1.00 95.12 91 GLY A O 1
ATOM 666 N N . THR A 1 92 ? -4.166 -3.867 6.059 1.00 94.81 92 THR A N 1
ATOM 667 C CA . THR A 1 92 ? -5.175 -3.213 6.916 1.00 94.81 92 THR A CA 1
ATOM 668 C C . THR A 1 92 ? -6.103 -4.220 7.611 1.00 94.81 92 THR A C 1
ATOM 670 O O . THR A 1 92 ? -6.570 -3.987 8.732 1.00 94.81 92 THR A O 1
ATOM 673 N N . ARG A 1 93 ? -6.364 -5.374 6.981 1.00 93.00 93 ARG A N 1
ATOM 674 C CA . ARG A 1 93 ? -7.194 -6.448 7.547 1.00 93.00 93 ARG A CA 1
ATOM 675 C C . ARG A 1 93 ? -6.476 -7.184 8.675 1.00 93.00 93 ARG A C 1
ATOM 677 O O . ARG A 1 93 ? -7.122 -7.490 9.682 1.00 93.00 93 ARG A O 1
ATOM 684 N N . LEU A 1 94 ? -5.167 -7.401 8.537 1.00 89.50 94 LEU A N 1
ATOM 685 C CA . LEU A 1 94 ? -4.319 -8.046 9.547 1.00 89.50 94 LEU A CA 1
ATOM 686 C C . LEU A 1 94 ? -4.165 -7.184 10.813 1.00 89.50 94 LEU A C 1
ATOM 688 O O . LEU A 1 94 ? -4.165 -7.700 11.928 1.00 89.50 94 LEU A O 1
ATOM 692 N N . ALA A 1 95 ? -4.117 -5.862 10.651 1.00 80.69 95 ALA A N 1
ATOM 693 C CA . ALA A 1 95 ? -3.881 -4.892 11.720 1.00 80.69 95 ALA A CA 1
ATOM 694 C C . ALA A 1 95 ? -4.974 -4.787 12.801 1.00 80.69 95 ALA A C 1
ATOM 696 O O . ALA A 1 95 ? -4.674 -4.597 13.979 1.00 80.69 95 ALA A O 1
ATOM 697 N N . VAL A 1 96 ? -6.249 -4.882 12.416 1.00 64.88 96 VAL A N 1
ATOM 698 C CA . VAL A 1 96 ? -7.384 -4.493 13.284 1.00 64.88 96 VAL A CA 1
ATOM 699 C C . VAL A 1 96 ? -7.829 -5.597 14.253 1.00 64.88 96 VAL A C 1
ATOM 701 O O . VAL A 1 96 ? -8.762 -5.415 15.026 1.00 64.88 96 VAL A O 1
ATOM 704 N N . ARG A 1 97 ? -7.125 -6.734 14.312 1.00 62.22 97 ARG A N 1
ATOM 705 C CA . ARG A 1 97 ? -7.363 -7.731 15.374 1.00 62.22 97 ARG A CA 1
ATOM 706 C C . ARG A 1 97 ? -6.901 -7.262 16.767 1.00 62.22 97 ARG A C 1
ATOM 708 O O . ARG A 1 97 ? -7.169 -7.945 17.747 1.00 62.22 97 ARG A O 1
ATOM 715 N N . VAL A 1 98 ? -6.235 -6.108 16.887 1.00 57.09 98 VAL A N 1
ATOM 716 C CA . VAL A 1 98 ? -5.608 -5.651 18.137 1.00 57.09 98 VAL A CA 1
ATOM 717 C C . VAL A 1 98 ? -6.362 -4.457 18.749 1.00 57.09 98 VAL A C 1
ATOM 719 O O . VAL A 1 98 ? -6.119 -3.314 18.378 1.00 57.09 98 VAL A O 1
ATOM 722 N N . ARG A 1 99 ? -7.211 -4.767 19.743 1.00 55.72 99 ARG A N 1
ATOM 723 C CA . ARG A 1 99 ? -7.885 -3.899 20.742 1.00 55.72 99 ARG A CA 1
ATOM 724 C C . ARG A 1 99 ? -9.030 -2.988 20.275 1.00 55.72 99 ARG A C 1
ATOM 726 O O . ARG A 1 99 ? -8.831 -1.833 19.921 1.00 55.72 99 ARG A O 1
ATOM 733 N N . ARG A 1 100 ? -10.258 -3.473 20.480 1.00 55.75 100 ARG A N 1
ATOM 734 C CA . ARG A 1 100 ? -11.298 -2.663 21.129 1.00 55.75 100 ARG A CA 1
ATOM 735 C C . ARG A 1 100 ? -11.124 -2.882 22.629 1.00 55.75 100 ARG A C 1
ATOM 737 O O . ARG A 1 100 ? -11.356 -3.994 23.092 1.00 55.75 100 ARG A O 1
ATOM 744 N N . GLU A 1 101 ? -10.639 -1.888 23.363 1.00 58.72 101 GLU A N 1
ATOM 745 C CA . GLU A 1 101 ? -10.860 -1.901 24.811 1.00 58.72 101 GLU A CA 1
ATOM 746 C C . GLU A 1 101 ? -12.383 -1.820 25.020 1.00 58.72 101 GLU A C 1
ATOM 748 O O . GLU A 1 101 ? -13.038 -1.045 24.311 1.00 58.72 101 GLU A O 1
ATOM 753 N N . PRO A 1 102 ? -12.979 -2.660 25.886 1.00 65.94 102 PRO A N 1
ATOM 754 C CA . PRO A 1 102 ? -14.384 -2.504 26.225 1.00 65.94 102 PRO A CA 1
ATOM 755 C C . PRO A 1 102 ? -14.598 -1.073 26.736 1.00 65.94 102 PRO A C 1
ATOM 757 O O . PRO A 1 10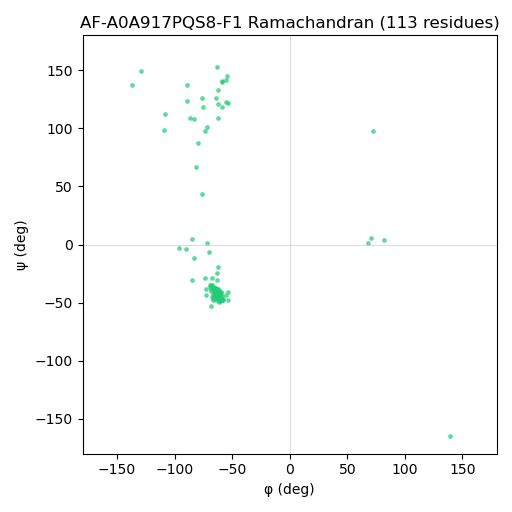2 ? -13.720 -0.560 27.437 1.00 65.94 102 PRO A O 1
ATOM 760 N N . PRO A 1 103 ? -15.719 -0.411 26.398 1.00 72.12 103 PRO A N 1
ATOM 761 C CA . PRO A 1 103 ? -16.042 0.866 27.015 1.00 72.12 103 PRO A CA 1
ATOM 762 C C . PRO A 1 103 ? -15.999 0.678 28.532 1.00 72.12 103 PRO A C 1
ATOM 764 O O . PRO A 1 103 ? -16.679 -0.201 29.063 1.00 72.12 103 PRO A O 1
ATOM 767 N N . VAL A 1 104 ? -15.154 1.455 29.216 1.00 78.69 104 VAL A N 1
ATOM 768 C CA . VAL A 1 104 ? -15.157 1.498 30.679 1.00 78.69 104 VAL A CA 1
ATOM 769 C C . VAL A 1 104 ? -16.567 1.940 31.074 1.00 78.69 104 VAL A C 1
ATOM 771 O O . VAL A 1 104 ? -16.992 3.009 30.624 1.00 78.69 104 VAL A O 1
ATOM 774 N N . PRO A 1 105 ? -17.336 1.123 31.816 1.00 79.94 105 PRO A N 1
ATOM 775 C CA . PRO A 1 105 ? -18.666 1.531 32.232 1.00 79.94 105 PRO A CA 1
ATOM 776 C C . PRO A 1 105 ? -18.545 2.822 33.053 1.00 79.94 105 PRO A C 1
ATOM 778 O O . PRO A 1 105 ? -17.586 2.960 33.819 1.00 79.94 105 PRO A O 1
ATOM 781 N N . PRO A 1 106 ? -19.472 3.782 32.892 1.00 79.75 106 PRO A N 1
ATOM 782 C CA . PRO A 1 106 ? -19.466 4.982 33.712 1.00 79.75 106 PRO A CA 1
ATOM 783 C C . PRO A 1 106 ? -19.505 4.574 35.187 1.00 79.75 106 PRO A C 1
ATOM 785 O O . PRO A 1 106 ? -20.408 3.859 35.624 1.00 79.75 106 PRO A O 1
ATOM 788 N N . VAL A 1 107 ? -18.504 5.011 35.950 1.00 79.75 107 VAL A N 1
ATOM 789 C CA . VAL A 1 107 ? -18.529 4.912 37.408 1.00 79.75 107 VAL A CA 1
ATOM 790 C C . VAL A 1 107 ? -19.511 5.976 37.880 1.00 79.75 107 VAL A C 1
ATOM 792 O O . VAL A 1 107 ? -19.178 7.156 37.936 1.00 79.75 107 VAL A O 1
ATOM 795 N N . PHE A 1 108 ? -20.749 5.574 38.158 1.00 77.88 108 PHE A N 1
ATOM 796 C CA . PHE A 1 108 ? -21.689 6.431 38.867 1.00 77.88 108 PHE A CA 1
ATOM 797 C C . PHE A 1 108 ? -21.221 6.515 40.323 1.00 77.88 108 PHE A C 1
ATOM 799 O O . PHE A 1 108 ? -21.416 5.574 41.092 1.00 77.88 108 PHE A O 1
ATOM 806 N N . SER A 1 109 ? -20.558 7.610 40.697 1.00 69.00 109 SER A N 1
ATOM 807 C CA . SER A 1 109 ? -20.287 7.927 42.099 1.00 69.00 109 SER A CA 1
ATOM 808 C C . SER A 1 109 ? -21.629 8.116 42.807 1.00 69.00 109 SER A C 1
ATOM 810 O O . SER A 1 109 ? -22.338 9.086 42.545 1.00 69.00 109 SER A O 1
ATOM 812 N N . GLN A 1 110 ? -22.007 7.172 43.671 1.00 67.56 110 GLN A N 1
ATOM 813 C CA . GLN A 1 110 ? -23.201 7.266 44.518 1.00 67.56 110 GLN A CA 1
ATOM 814 C C . GLN A 1 110 ? -22.986 8.216 45.708 1.00 67.56 110 GLN A C 1
ATOM 816 O O . GLN A 1 110 ? -23.397 7.921 46.827 1.00 67.56 110 GLN A O 1
ATOM 821 N N . ASP A 1 111 ? -22.368 9.371 45.473 1.00 67.12 111 ASP A N 1
ATOM 822 C CA . ASP A 1 111 ? -22.221 10.419 46.481 1.00 67.12 111 ASP A CA 1
ATOM 823 C C . ASP A 1 111 ? -23.524 11.226 46.547 1.00 67.12 111 ASP A C 1
ATOM 825 O O . ASP A 1 111 ? -23.600 12.385 46.143 1.00 67.12 111 ASP A O 1
ATOM 829 N N . PHE A 1 112 ? -24.595 10.579 47.008 1.00 67.25 112 PHE A N 1
ATOM 830 C CA . PHE A 1 112 ? -25.800 11.279 47.430 1.00 67.25 112 PHE A CA 1
ATOM 831 C C . PHE A 1 112 ? -25.656 11.623 48.915 1.00 67.25 112 PHE A C 1
ATOM 833 O O . PHE A 1 112 ? -25.449 10.713 49.722 1.00 67.25 112 PHE A O 1
ATOM 840 N N . PRO A 1 113 ? -25.764 12.903 49.314 1.00 66.44 113 PRO A N 1
ATOM 841 C CA . PRO A 1 113 ? -25.826 13.241 50.726 1.00 66.44 113 PRO A CA 1
ATOM 842 C C . PRO A 1 113 ? -27.108 12.646 51.319 1.00 66.44 113 PRO A C 1
ATOM 844 O O . PRO A 1 113 ? -28.203 12.869 50.800 1.00 66.44 113 PRO A O 1
ATOM 847 N N . ALA A 1 114 ? -26.964 11.870 52.395 1.00 69.56 114 ALA A N 1
ATOM 848 C CA . ALA A 1 114 ? -28.094 11.467 53.220 1.00 69.56 114 ALA A CA 1
ATOM 849 C C . ALA A 1 114 ? -28.728 12.733 53.817 1.00 69.56 114 ALA A C 1
ATOM 851 O O . ALA A 1 114 ? -28.032 13.521 54.463 1.00 69.56 114 ALA A O 1
ATOM 852 N N . ALA A 1 115 ? -30.013 12.939 53.523 1.00 72.19 115 ALA A N 1
ATOM 853 C CA . ALA A 1 115 ? -30.843 13.992 54.104 1.00 72.19 115 ALA A CA 1
ATOM 854 C C . ALA A 1 115 ? -31.348 13.591 55.494 1.00 72.19 115 ALA A C 1
ATOM 856 O O . ALA A 1 115 ? -31.587 12.377 55.700 1.00 72.19 115 ALA A O 1
#

Mean predicted aligned error: 9.16 Å

Secondary structure (DSSP, 8-state):
-HHHHHHHHHHHHHHHHHS---PPTTHHHHHHHHHHHHHHHHHHHHHS-HHHHHHHHHHHHHHHHHHHTTSTT---SHHHHHHHHHHHHHHHHHHTTS--PPPPPP-----PPP-

pLDDT: mean 84.06, std 11.27, range [55.72, 97.56]

Solvent-accessible surface area (backbone atoms only — not comparable to full-atom values): 6404 Å² total; per-residue (Å²): 112,62,59,57,54,34,52,50,48,51,50,49,52,52,50,52,62,66,66,77,69,71,54,60,83,68,57,36,59,50,50,46,30,54,51,27,19,52,37,2,19,31,33,9,57,56,67,73,29,49,65,61,7,30,55,53,38,43,50,53,44,53,52,49,38,60,55,32,69,76,35,87,88,56,87,63,53,69,68,60,43,51,50,32,40,52,25,9,48,54,16,13,63,68,32,69,79,68,77,83,75,75,81,77,72,83,80,78,78,82,83,67,81,86,128

Sequence (115 aa):
MRGLLAILALAGAWLYATGGVILPAPLGTLADVALYLLLGALLARWTGGRASGLALAAWASAVDQVHRAFVPGHEVGIVPWLFTLLAAWVGTRLAVRVRREPPVPPVFSQDFPAA

Organism: NCBI:txid393059